Protein AF-A0A090W570-F1 (afdb_monomer_lite)

Foldseek 3Di:
DDDDADDDDPCVVVCVVVCVVCVVVVLQWDKDWDWDADPVRDTDTGIDIDGRDDCPPPDDDPVPDPPD

Radius of gyration: 14.01 Å; chains: 1; bounding box: 23×34×32 Å

Structure (mmCIF, N/CA/C/O backbone):
data_AF-A0A090W570-F1
#
_entry.id   AF-A0A090W570-F1
#
loop_
_atom_site.group_PDB
_atom_site.id
_atom_site.type_symbol
_atom_site.label_atom_id
_atom_site.label_alt_id
_atom_site.label_comp_id
_atom_site.label_asym_id
_atom_site.label_entity_id
_atom_site.label_seq_id
_atom_site.pdbx_PDB_ins_code
_atom_site.Cartn_x
_atom_site.Cartn_y
_atom_site.Cartn_z
_atom_site.occupancy
_atom_site.B_iso_or_equiv
_atom_site.auth_seq_id
_atom_site.auth_comp_id
_atom_site.auth_asym_id
_atom_site.auth_atom_id
_atom_site.pdbx_PDB_model_num
ATOM 1 N N . MET A 1 1 ? -1.033 14.476 3.180 1.00 71.06 1 MET A N 1
ATOM 2 C CA . MET A 1 1 ? -1.726 13.570 2.244 1.00 71.06 1 MET A CA 1
ATOM 3 C C . MET A 1 1 ? -2.756 12.804 3.046 1.00 71.06 1 MET A C 1
ATOM 5 O O . MET A 1 1 ? -2.388 12.217 4.056 1.00 71.06 1 MET A O 1
ATOM 9 N N . TYR A 1 2 ? -4.016 12.870 2.635 1.00 79.38 2 TYR A N 1
ATOM 10 C CA . TYR A 1 2 ? -5.102 12.091 3.224 1.00 79.38 2 TYR A CA 1
ATOM 11 C C . TYR A 1 2 ? -5.506 10.997 2.238 1.00 79.38 2 TYR A C 1
ATOM 13 O O . TYR A 1 2 ? -5.302 11.144 1.035 1.00 79.38 2 TYR A O 1
ATOM 21 N N . GLY A 1 3 ? -6.038 9.894 2.744 1.00 85.06 3 GLY A N 1
ATOM 22 C CA . GLY A 1 3 ? -6.458 8.767 1.922 1.00 85.06 3 GLY A CA 1
ATOM 23 C C . GLY A 1 3 ? -7.359 7.827 2.707 1.00 85.06 3 GLY A C 1
ATOM 24 O O . GLY A 1 3 ? -7.655 8.064 3.879 1.00 85.06 3 GLY A O 1
ATOM 25 N N . SER A 1 4 ? -7.784 6.753 2.054 1.00 88.88 4 SER A N 1
ATOM 26 C CA . SER A 1 4 ? -8.644 5.732 2.649 1.00 88.88 4 SER A CA 1
ATOM 27 C C . SER A 1 4 ? -7.855 4.449 2.896 1.00 88.88 4 SER A C 1
ATOM 29 O O . SER A 1 4 ? -7.054 4.031 2.062 1.00 88.88 4 SER A O 1
ATOM 31 N N . ILE A 1 5 ? -8.081 3.821 4.051 1.00 90.69 5 ILE A N 1
ATOM 32 C CA . ILE A 1 5 ? -7.444 2.555 4.428 1.00 90.69 5 ILE A CA 1
ATOM 33 C C . ILE A 1 5 ? -8.482 1.445 4.333 1.00 90.69 5 ILE A C 1
ATOM 35 O O . ILE A 1 5 ? -9.562 1.543 4.912 1.00 90.69 5 ILE A O 1
ATOM 39 N N . TYR A 1 6 ? -8.123 0.366 3.642 1.00 91.56 6 TYR A N 1
ATOM 40 C CA . TYR A 1 6 ? -8.983 -0.795 3.448 1.00 91.56 6 TYR A CA 1
ATOM 41 C C . TYR A 1 6 ? -8.384 -2.025 4.121 1.00 91.56 6 TYR A C 1
ATOM 43 O O . TYR A 1 6 ? -7.185 -2.298 4.024 1.00 91.56 6 TYR A O 1
ATOM 51 N N . LYS A 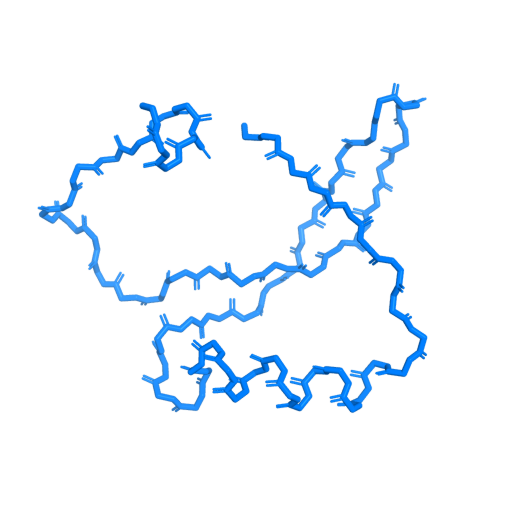1 7 ? -9.236 -2.801 4.796 1.00 92.31 7 LYS A N 1
ATOM 52 C CA . LYS A 1 7 ? -8.853 -4.100 5.348 1.00 92.31 7 LYS A CA 1
ATOM 53 C C . LYS A 1 7 ? -8.957 -5.159 4.256 1.00 92.31 7 LYS A C 1
ATOM 55 O O . LYS A 1 7 ? -10.035 -5.402 3.728 1.00 92.31 7 LYS A O 1
ATOM 60 N N . ILE A 1 8 ? -7.846 -5.831 3.980 1.00 92.88 8 ILE A N 1
ATOM 61 C CA . ILE A 1 8 ? -7.785 -6.945 3.030 1.00 92.88 8 ILE A CA 1
ATOM 62 C C . ILE A 1 8 ? -7.844 -8.281 3.777 1.00 92.88 8 ILE A C 1
ATOM 64 O O . ILE A 1 8 ? -7.174 -8.467 4.795 1.00 92.88 8 ILE A O 1
ATOM 68 N N . THR A 1 9 ? -8.660 -9.210 3.286 1.00 90.75 9 THR A N 1
ATOM 69 C CA . THR A 1 9 ? -8.873 -10.530 3.904 1.00 90.75 9 THR A CA 1
ATOM 70 C C . THR A 1 9 ? -8.065 -11.624 3.206 1.00 90.75 9 THR A C 1
ATOM 72 O O . THR A 1 9 ? -7.415 -12.416 3.881 1.00 90.75 9 THR A O 1
ATOM 75 N N . ASN A 1 10 ? -8.015 -11.623 1.870 1.00 92.81 10 ASN A N 1
ATOM 76 C CA . ASN A 1 10 ? -7.204 -12.545 1.072 1.00 92.81 10 ASN A CA 1
ATOM 77 C C . ASN A 1 10 ? -5.975 -11.829 0.497 1.00 92.81 10 ASN A C 1
ATOM 79 O O . ASN A 1 10 ? -5.977 -11.375 -0.646 1.00 92.81 10 ASN A O 1
ATOM 83 N N . LYS A 1 11 ? -4.923 -11.707 1.314 1.00 91.56 11 LYS A N 1
ATOM 84 C CA . LYS A 1 11 ? -3.712 -10.961 0.939 1.00 91.56 11 LYS A CA 1
ATOM 85 C C . LYS A 1 11 ? -3.079 -11.477 -0.349 1.00 91.56 11 LYS A C 1
ATOM 87 O O . LYS A 1 11 ? -2.719 -10.659 -1.176 1.00 91.56 11 LYS A O 1
ATOM 92 N N . ALA A 1 12 ? -2.961 -12.795 -0.520 1.00 92.56 12 ALA A N 1
ATOM 93 C CA . ALA A 1 12 ? -2.270 -13.380 -1.667 1.00 92.56 12 ALA A CA 1
ATOM 94 C C . ALA A 1 12 ? -2.942 -12.995 -2.992 1.00 92.56 12 ALA A C 1
ATOM 96 O O . ALA A 1 12 ? -2.287 -12.449 -3.872 1.00 92.56 12 ALA A O 1
ATOM 97 N N . ASN A 1 13 ? -4.258 -13.194 -3.094 1.00 94.69 13 ASN A N 1
ATOM 98 C CA . ASN A 1 13 ? -4.992 -12.880 -4.318 1.00 94.69 13 ASN A CA 1
ATOM 99 C C . ASN A 1 13 ? -5.111 -11.369 -4.562 1.00 94.69 13 ASN A C 1
ATOM 101 O O . ASN A 1 13 ? -4.917 -10.911 -5.683 1.00 94.69 13 ASN A O 1
ATOM 105 N N . VAL A 1 14 ? -5.374 -10.580 -3.513 1.00 94.69 14 VAL A N 1
ATOM 106 C CA . VAL A 1 14 ? -5.451 -9.117 -3.649 1.00 94.69 14 VAL A CA 1
ATOM 107 C C . VAL A 1 14 ? -4.113 -8.552 -4.117 1.00 94.69 14 VAL A C 1
ATOM 109 O O . VAL A 1 14 ? -4.079 -7.709 -5.005 1.00 94.69 14 VAL A O 1
ATOM 112 N N . PHE A 1 15 ? -3.008 -9.029 -3.550 1.00 94.56 15 PHE A N 1
ATOM 113 C CA . PHE A 1 15 ? -1.675 -8.595 -3.938 1.00 94.56 15 PHE A CA 1
ATOM 114 C C . PHE A 1 15 ? -1.294 -9.031 -5.343 1.00 94.56 15 PHE A C 1
ATOM 116 O O . PHE A 1 15 ? -0.726 -8.216 -6.049 1.00 94.56 15 PHE A O 1
ATOM 123 N N . GLU A 1 16 ? -1.657 -10.234 -5.783 1.00 95.12 16 GLU A N 1
ATOM 124 C CA . GLU A 1 16 ? -1.442 -10.650 -7.172 1.00 95.12 16 GLU A CA 1
ATOM 125 C C . GLU A 1 16 ? -2.133 -9.699 -8.165 1.00 95.12 16 GLU A C 1
ATOM 127 O O . GLU A 1 16 ? -1.515 -9.233 -9.123 1.00 95.12 16 GLU A O 1
ATOM 132 N N . VAL A 1 17 ? -3.406 -9.373 -7.916 1.00 95.38 17 VAL A N 1
ATOM 133 C CA . VAL A 1 17 ? -4.184 -8.491 -8.797 1.00 95.38 17 VAL A CA 1
ATOM 134 C C . VAL A 1 17 ? -3.645 -7.060 -8.764 1.00 95.38 17 VAL A C 1
ATOM 136 O O . VAL A 1 17 ? -3.449 -6.461 -9.820 1.00 95.38 17 VAL A O 1
ATOM 139 N N . LEU A 1 18 ? -3.383 -6.515 -7.571 1.00 94.69 18 LEU A N 1
ATOM 140 C CA . LEU A 1 18 ? -2.881 -5.148 -7.420 1.00 94.69 18 LEU A CA 1
ATOM 141 C C . LEU A 1 18 ? -1.444 -4.996 -7.929 1.00 94.69 18 LEU A C 1
ATOM 143 O O . LEU A 1 18 ? -1.152 -4.011 -8.593 1.00 94.69 18 LEU A O 1
ATOM 147 N N . ASP A 1 19 ? -0.556 -5.962 -7.678 1.00 95.38 19 ASP A N 1
ATOM 148 C CA . ASP A 1 19 ? 0.833 -5.908 -8.154 1.00 95.38 19 ASP A CA 1
ATOM 149 C C . ASP A 1 19 ? 0.889 -5.891 -9.686 1.00 95.38 19 ASP A C 1
ATOM 151 O O . ASP A 1 19 ? 1.674 -5.134 -10.260 1.00 95.38 19 ASP A O 1
ATOM 155 N N . ARG A 1 20 ? 0.014 -6.664 -10.346 1.00 94.94 20 ARG A N 1
ATOM 156 C CA . ARG A 1 20 ? -0.129 -6.643 -11.806 1.00 94.94 20 ARG A CA 1
ATOM 157 C C . ARG A 1 20 ? -0.729 -5.329 -12.306 1.00 94.94 20 ARG A C 1
ATOM 159 O O . ARG A 1 20 ? -0.231 -4.771 -13.275 1.00 94.94 20 ARG A O 1
ATOM 166 N N . TYR A 1 21 ? -1.787 -4.835 -11.662 1.00 95.00 21 TYR A N 1
ATOM 167 C CA . TYR A 1 21 ? -2.445 -3.582 -12.053 1.00 95.00 21 TYR A CA 1
ATOM 168 C C . TYR A 1 21 ? -1.507 -2.369 -11.943 1.00 95.00 21 TYR A C 1
ATOM 170 O O . TYR A 1 21 ? -1.477 -1.528 -12.837 1.00 95.00 21 TYR A O 1
ATOM 178 N N . GLU A 1 22 ? -0.716 -2.302 -10.872 1.00 92.06 22 GLU A N 1
ATOM 179 C CA . GLU A 1 22 ? 0.230 -1.210 -10.601 1.00 92.06 22 GLU A CA 1
ATOM 180 C C . GLU A 1 22 ? 1.558 -1.354 -11.372 1.00 92.06 22 GLU A C 1
ATOM 182 O O . GLU A 1 22 ? 2.396 -0.452 -11.352 1.00 92.06 22 GLU A O 1
ATOM 187 N N . GLY A 1 23 ? 1.788 -2.483 -12.048 1.00 93.56 23 GLY A N 1
ATOM 188 C CA . GLY A 1 23 ? 2.989 -2.724 -12.848 1.00 93.56 23 GLY A CA 1
ATOM 189 C C . GLY A 1 23 ? 4.266 -2.926 -12.022 1.00 93.56 23 GLY A C 1
ATOM 190 O O . GLY A 1 23 ? 5.309 -2.304 -12.273 1.00 93.56 23 GLY A O 1
ATOM 191 N N . VAL A 1 24 ? 4.180 -3.747 -10.970 1.00 92.69 24 VAL A N 1
ATOM 192 C CA . VAL A 1 24 ? 5.326 -4.073 -10.102 1.00 92.69 24 VAL A CA 1
ATOM 193 C C . VAL A 1 24 ? 6.389 -4.882 -10.852 1.00 92.69 24 VAL A C 1
ATOM 195 O O . VAL A 1 24 ? 7.582 -4.654 -10.638 1.00 92.69 24 VAL A O 1
ATOM 198 N N . GLU A 1 25 ? 5.979 -5.784 -11.748 1.00 91.56 25 GLU A N 1
ATOM 199 C CA . GLU A 1 25 ? 6.888 -6.599 -12.570 1.00 91.56 25 GLU A CA 1
ATOM 200 C C . GLU A 1 25 ? 7.685 -5.736 -13.565 1.00 91.56 25 GLU A C 1
ATOM 202 O O . GLU A 1 25 ? 8.866 -5.978 -13.806 1.00 91.56 25 GLU A O 1
ATOM 207 N N . GLU A 1 26 ? 7.089 -4.651 -14.062 1.00 93.38 26 GLU A N 1
ATOM 208 C CA . GLU A 1 26 ? 7.706 -3.657 -14.948 1.00 93.38 26 GLU A CA 1
ATOM 209 C C . GLU A 1 26 ? 8.499 -2.575 -14.190 1.00 93.38 26 GLU A C 1
ATOM 211 O O . GLU A 1 26 ? 8.934 -1.564 -14.772 1.00 93.38 26 GLU A O 1
ATOM 216 N N . HIS A 1 27 ? 8.666 -2.755 -12.875 1.00 90.88 27 HIS A N 1
ATOM 217 C CA . HIS A 1 27 ? 9.332 -1.825 -11.966 1.00 90.88 27 HIS A CA 1
ATOM 218 C C . HIS A 1 27 ? 8.776 -0.389 -12.032 1.00 90.88 27 HIS A C 1
ATOM 220 O O . HIS A 1 27 ? 9.510 0.578 -11.788 1.00 90.88 27 HIS A O 1
ATOM 226 N N . LEU A 1 28 ? 7.494 -0.224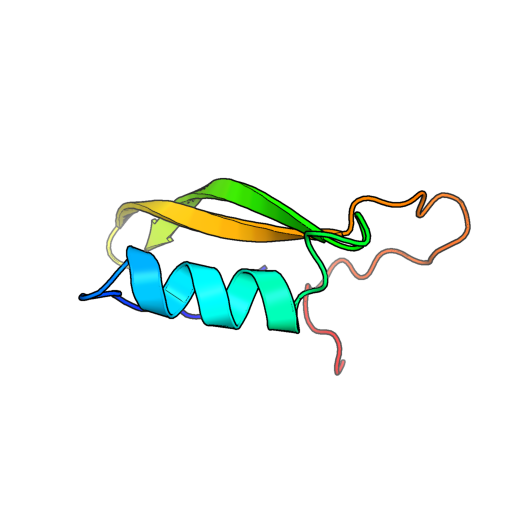 -12.378 1.00 90.31 28 LEU A N 1
ATOM 227 C CA . LEU A 1 28 ? 6.828 1.081 -12.394 1.00 90.31 28 LEU A CA 1
ATOM 228 C C . LEU A 1 28 ? 6.572 1.558 -10.967 1.00 90.31 28 LEU A C 1
ATOM 230 O O . LEU A 1 28 ? 6.969 2.666 -10.596 1.00 90.31 28 LEU A O 1
ATOM 234 N N . PHE A 1 29 ? 5.979 0.688 -10.157 1.00 94.75 29 PHE A N 1
ATOM 235 C CA . PHE A 1 29 ? 5.692 0.932 -8.752 1.00 94.75 29 PHE A CA 1
ATOM 236 C C . PHE A 1 29 ? 6.311 -0.157 -7.878 1.00 9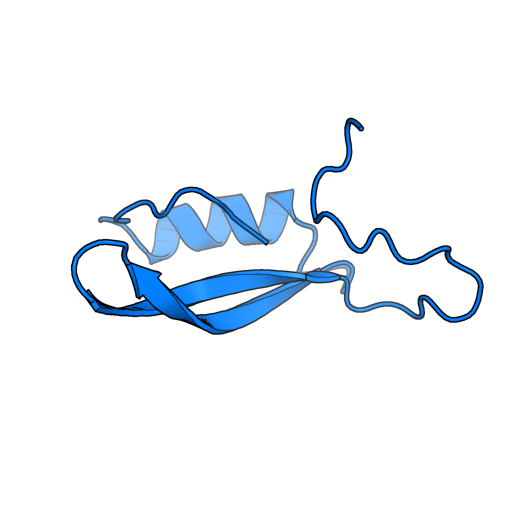4.75 29 PHE A C 1
ATOM 238 O O . PHE A 1 29 ? 6.606 -1.265 -8.320 1.00 94.75 29 PHE A O 1
ATOM 245 N N . LYS A 1 30 ? 6.518 0.171 -6.604 1.00 94.12 30 LYS A N 1
ATOM 246 C CA . LYS A 1 30 ? 6.931 -0.779 -5.569 1.00 94.12 30 LYS A CA 1
ATOM 247 C C . LYS A 1 30 ? 5.945 -0.759 -4.415 1.00 94.12 30 LYS A C 1
ATOM 249 O O . LYS A 1 30 ? 5.597 0.313 -3.916 1.00 94.12 30 LYS A O 1
ATOM 254 N N . ARG A 1 31 ? 5.546 -1.940 -3.944 1.00 95.19 31 ARG A N 1
ATOM 255 C CA . ARG A 1 31 ? 4.787 -2.067 -2.701 1.00 95.19 31 ARG A CA 1
ATOM 256 C C . ARG A 1 31 ? 5.728 -1.919 -1.512 1.00 95.19 31 ARG A C 1
ATOM 258 O O . ARG A 1 31 ? 6.655 -2.709 -1.344 1.00 95.19 31 ARG A O 1
ATOM 265 N N . ILE A 1 32 ? 5.458 -0.944 -0.656 1.00 94.81 32 ILE A N 1
ATOM 266 C CA . ILE A 1 32 ? 6.155 -0.768 0.618 1.00 94.81 32 ILE A CA 1
ATOM 267 C C . ILE A 1 32 ? 5.164 -0.787 1.774 1.00 94.81 32 ILE A C 1
ATOM 269 O O . ILE A 1 32 ? 3.951 -0.772 1.581 1.00 94.81 32 ILE A O 1
ATOM 273 N N . THR A 1 33 ? 5.692 -0.828 2.992 1.00 95.25 33 THR A N 1
ATOM 274 C CA . THR A 1 33 ? 4.885 -0.718 4.202 1.00 95.25 33 THR A CA 1
ATOM 275 C C . THR A 1 33 ? 5.137 0.618 4.884 1.00 95.25 33 THR A C 1
ATOM 277 O O . THR A 1 33 ? 6.289 1.014 5.045 1.00 95.25 33 THR A O 1
ATOM 280 N N . VAL A 1 34 ? 4.069 1.287 5.305 1.00 93.69 34 VAL A N 1
ATOM 281 C CA . VAL A 1 34 ? 4.104 2.574 6.005 1.00 93.69 34 VAL A CA 1
ATOM 282 C C . VAL A 1 34 ? 3.232 2.528 7.254 1.00 93.69 34 VAL A C 1
ATOM 284 O O . VAL A 1 34 ? 2.315 1.712 7.367 1.00 93.69 34 VAL A O 1
ATOM 287 N N . ASN A 1 35 ? 3.524 3.416 8.198 1.00 95.06 35 ASN A N 1
ATOM 288 C CA . ASN A 1 35 ? 2.667 3.657 9.349 1.00 95.06 35 ASN A CA 1
ATOM 289 C C . ASN A 1 35 ? 1.646 4.730 8.969 1.00 95.06 35 ASN A C 1
ATOM 291 O O . ASN A 1 35 ? 2.020 5.865 8.683 1.00 95.06 35 ASN A O 1
ATOM 295 N N . ALA A 1 36 ? 0.372 4.359 8.936 1.00 92.12 36 ALA A N 1
ATOM 296 C CA . ALA A 1 36 ? -0.725 5.282 8.707 1.00 92.12 36 ALA A CA 1
ATOM 297 C C . ALA A 1 36 ? -1.343 5.685 10.046 1.00 92.12 36 ALA A C 1
ATOM 299 O O . ALA A 1 36 ? -1.637 4.828 10.880 1.00 92.12 36 ALA A O 1
ATOM 300 N N . HIS A 1 37 ? -1.541 6.986 10.233 1.00 92.50 37 HIS A N 1
ATOM 301 C CA . HIS A 1 37 ? -2.144 7.547 11.435 1.00 92.50 37 HIS A CA 1
ATOM 302 C C . HIS A 1 37 ? -3.639 7.759 11.197 1.00 92.50 37 HIS A C 1
ATOM 304 O O . HIS A 1 37 ? -4.031 8.465 10.266 1.00 92.50 37 HIS A O 1
ATOM 310 N N . LEU A 1 38 ? -4.465 7.113 12.014 1.00 89.75 38 LEU A N 1
ATOM 311 C CA . LEU A 1 38 ? -5.914 7.260 11.987 1.00 89.75 38 LEU A CA 1
ATOM 312 C C . LEU A 1 38 ? -6.345 8.505 12.765 1.00 89.75 38 LEU A C 1
ATOM 314 O O . LEU A 1 38 ? -5.667 8.943 13.693 1.00 89.75 38 LEU A O 1
ATOM 318 N N . SER A 1 39 ? -7.523 9.039 12.439 1.00 87.50 39 SER A N 1
ATOM 319 C CA . SER A 1 39 ? -8.137 10.135 13.202 1.00 87.50 39 SER A CA 1
ATOM 320 C C . SER A 1 39 ? -8.467 9.752 14.648 1.00 87.50 39 SER A C 1
ATOM 322 O O . SER A 1 39 ? -8.573 10.634 15.492 1.00 87.50 39 SER A O 1
ATOM 324 N N . SER A 1 40 ? -8.582 8.452 14.947 1.00 88.38 40 SER A N 1
ATOM 325 C CA . SER A 1 40 ? -8.709 7.932 16.314 1.00 88.38 40 SER A CA 1
ATOM 326 C C . SER A 1 40 ? -7.435 8.099 17.154 1.00 88.38 40 SER A C 1
ATOM 328 O O . SER A 1 40 ? -7.493 7.930 18.366 1.00 88.38 40 SER A O 1
ATOM 330 N N . GLY A 1 41 ? -6.294 8.422 16.533 1.00 90.56 41 GLY A N 1
ATOM 331 C CA . GLY A 1 41 ? -4.972 8.448 17.166 1.00 90.56 41 GLY A CA 1
ATOM 332 C C . GLY A 1 41 ? -4.192 7.137 17.020 1.00 90.56 41 GLY A C 1
ATOM 333 O O . GLY A 1 41 ? -2.995 7.097 17.306 1.00 90.56 41 GLY A O 1
ATOM 334 N N . ASP A 1 42 ? -4.830 6.078 16.519 1.00 91.56 42 ASP A N 1
ATOM 335 C CA . ASP A 1 42 ? -4.173 4.793 16.292 1.00 91.56 42 ASP A CA 1
ATOM 336 C C . ASP A 1 42 ? -3.191 4.850 15.120 1.00 91.56 42 ASP A C 1
ATOM 338 O O . ASP A 1 42 ? -3.366 5.591 14.149 1.00 91.56 42 ASP A O 1
ATOM 342 N N . THR A 1 43 ? -2.166 4.001 15.179 1.00 93.81 43 THR A N 1
ATOM 343 C CA . THR A 1 43 ? -1.208 3.827 14.084 1.00 93.81 43 THR A CA 1
ATOM 344 C C . THR A 1 43 ? -1.298 2.416 13.524 1.00 93.81 43 THR A C 1
ATOM 346 O O . THR A 1 43 ? -1.131 1.435 14.247 1.00 93.81 43 THR A O 1
ATOM 349 N N . LEU A 1 44 ? -1.531 2.310 12.216 1.00 93.75 44 LEU A N 1
ATOM 350 C CA . LEU A 1 44 ? -1.651 1.040 11.510 1.00 93.75 44 LEU A CA 1
ATOM 351 C C . LEU A 1 44 ? -0.503 0.836 10.527 1.00 93.75 44 LEU A C 1
ATOM 353 O O . LEU A 1 44 ? -0.201 1.695 9.698 1.00 93.75 44 LEU A O 1
ATOM 357 N N . LYS A 1 45 ? 0.087 -0.359 10.562 1.00 94.56 45 LYS A N 1
ATOM 358 C CA . LYS A 1 45 ? 1.051 -0.804 9.557 1.00 94.56 45 LYS A CA 1
ATOM 359 C C . LYS A 1 45 ? 0.295 -1.209 8.285 1.00 94.56 45 LYS A C 1
ATOM 361 O O . LYS A 1 45 ? -0.464 -2.176 8.301 1.00 94.56 45 LYS A O 1
ATOM 366 N N . THR A 1 46 ? 0.486 -0.465 7.198 1.00 93.94 46 THR A N 1
ATOM 367 C CA . THR A 1 46 ? -0.310 -0.567 5.960 1.00 93.94 46 THR A CA 1
ATOM 368 C C . THR A 1 46 ? 0.570 -0.629 4.717 1.00 93.94 46 THR A C 1
ATOM 370 O O . THR A 1 46 ? 1.701 -0.147 4.725 1.00 93.94 46 THR A O 1
ATOM 373 N N . TRP A 1 47 ? 0.067 -1.246 3.646 1.00 95.62 47 TRP A N 1
ATOM 374 C CA . TRP A 1 47 ? 0.775 -1.326 2.368 1.00 95.62 47 TRP A CA 1
ATOM 375 C C . TRP A 1 47 ? 0.369 -0.187 1.444 1.00 95.62 47 TRP A C 1
ATOM 377 O O . TRP A 1 47 ? -0.814 0.126 1.333 1.00 95.62 47 TRP A O 1
ATOM 387 N N . VAL A 1 48 ? 1.352 0.387 0.757 1.00 94.25 48 VAL A N 1
ATOM 388 C CA . VAL A 1 48 ? 1.158 1.423 -0.262 1.00 94.25 48 VAL A CA 1
ATOM 389 C C . VAL A 1 48 ? 2.065 1.155 -1.455 1.00 94.25 48 VAL A C 1
ATOM 391 O O . VAL A 1 48 ? 3.152 0.592 -1.299 1.00 94.25 48 VAL A O 1
ATOM 394 N N . TYR A 1 49 ? 1.632 1.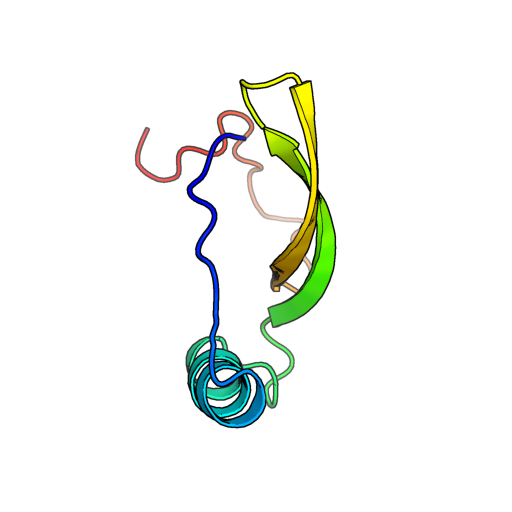580 -2.636 1.00 94.00 49 TYR A N 1
ATOM 395 C CA . TYR A 1 49 ? 2.428 1.536 -3.857 1.00 94.00 49 TYR A CA 1
ATOM 396 C C . TYR A 1 49 ? 3.069 2.900 -4.092 1.00 94.00 49 TYR A C 1
ATOM 398 O O . TYR A 1 49 ? 2.403 3.931 -4.035 1.00 94.00 49 TYR A O 1
ATOM 406 N N . ILE A 1 50 ? 4.381 2.911 -4.317 1.00 92.00 50 ILE A N 1
ATOM 407 C CA . ILE A 1 50 ? 5.144 4.133 -4.578 1.00 92.00 50 ILE A CA 1
ATOM 408 C C . ILE A 1 50 ? 5.818 4.015 -5.934 1.00 92.00 50 ILE A C 1
ATOM 410 O O . ILE A 1 50 ? 6.462 3.007 -6.222 1.00 92.00 50 ILE A O 1
ATOM 414 N N . TYR A 1 51 ? 5.690 5.066 -6.742 1.00 90.81 51 TYR A N 1
ATOM 415 C CA . TYR A 1 51 ? 6.347 5.156 -8.039 1.00 90.81 51 TYR A CA 1
ATOM 416 C C . TYR A 1 51 ? 7.868 5.027 -7.887 1.00 90.81 51 TYR A C 1
ATOM 418 O O . TYR A 1 51 ? 8.476 5.667 -7.026 1.00 90.81 51 TYR A O 1
ATOM 426 N N . ASN A 1 52 ? 8.480 4.175 -8.705 1.00 90.06 52 ASN A N 1
ATOM 427 C CA . ASN A 1 52 ? 9.858 3.724 -8.511 1.00 90.06 52 ASN A CA 1
ATOM 428 C C . ASN A 1 52 ? 10.857 4.273 -9.547 1.00 90.06 52 ASN A C 1
ATOM 430 O O . ASN A 1 52 ? 12.041 3.949 -9.479 1.00 90.06 52 ASN A O 1
ATOM 434 N N . ARG A 1 53 ? 10.427 5.109 -10.499 1.00 87.88 53 ARG A N 1
ATOM 435 C CA . ARG A 1 53 ? 11.333 5.727 -11.484 1.00 87.88 53 ARG A CA 1
ATOM 436 C C . ARG A 1 53 ? 11.671 7.166 -11.101 1.00 87.88 53 ARG A C 1
ATOM 438 O O . ARG A 1 53 ? 11.013 7.769 -10.256 1.00 87.88 53 ARG A O 1
ATOM 445 N N . SER A 1 54 ? 12.706 7.717 -11.735 1.00 84.50 54 SER A N 1
ATOM 446 C CA . SER A 1 54 ? 13.142 9.093 -11.483 1.00 84.50 54 SER A CA 1
ATOM 447 C C . SER A 1 54 ? 12.010 10.099 -11.714 1.00 84.50 54 SER A C 1
ATOM 449 O O . SER A 1 54 ? 11.285 10.029 -12.707 1.00 84.50 54 SER A O 1
ATOM 451 N N . ILE A 1 55 ? 11.891 11.047 -10.785 1.00 83.69 55 ILE A N 1
ATOM 452 C CA . ILE A 1 55 ? 10.938 12.165 -10.818 1.00 83.69 55 ILE A CA 1
ATOM 453 C C . ILE A 1 55 ? 11.651 13.524 -10.857 1.00 83.69 55 ILE A C 1
ATOM 455 O O . ILE A 1 55 ? 11.020 14.537 -10.573 1.00 83.69 55 ILE A O 1
ATOM 459 N N . ALA A 1 56 ? 12.951 13.550 -11.184 1.00 79.94 56 ALA A N 1
ATOM 460 C CA . ALA A 1 56 ? 13.798 14.748 -11.122 1.00 79.94 56 ALA A CA 1
ATOM 461 C C . ALA A 1 56 ? 13.192 15.959 -11.859 1.00 79.94 56 ALA A C 1
ATOM 463 O O . ALA A 1 56 ? 13.223 17.070 -11.340 1.00 79.94 56 ALA A O 1
ATOM 464 N N . ASP A 1 57 ? 12.546 15.716 -13.001 1.00 82.00 57 ASP A N 1
ATOM 465 C CA . ASP A 1 57 ? 11.967 16.764 -13.851 1.00 82.00 57 ASP A CA 1
ATOM 466 C C . ASP A 1 57 ? 10.444 16.914 -13.679 1.00 82.00 57 ASP A C 1
ATOM 468 O O . ASP A 1 57 ? 9.756 17.477 -14.535 1.00 82.0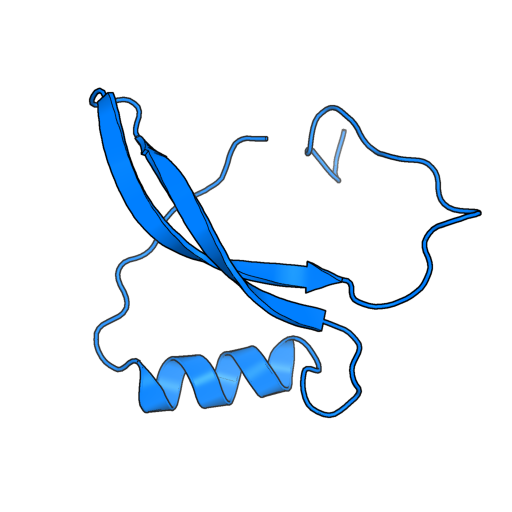0 57 ASP A O 1
ATOM 472 N N . LYS A 1 58 ? 9.866 16.354 -12.608 1.00 78.38 58 LYS A N 1
ATOM 473 C CA . LYS A 1 58 ? 8.416 16.369 -12.369 1.00 78.38 58 LYS A CA 1
ATOM 474 C C . LYS A 1 58 ? 8.053 17.319 -11.234 1.00 78.38 58 LYS A C 1
ATOM 476 O O . LYS A 1 58 ? 8.655 17.320 -10.163 1.00 78.38 58 LYS A O 1
ATOM 481 N N . LYS A 1 59 ? 7.003 18.115 -11.456 1.00 77.81 59 LYS A N 1
ATOM 482 C CA . LYS A 1 59 ? 6.456 19.015 -10.439 1.00 77.81 59 LYS A CA 1
ATOM 483 C C . LYS A 1 59 ? 5.828 18.195 -9.313 1.00 77.81 59 LYS A C 1
ATOM 485 O O . LYS A 1 59 ? 4.924 17.395 -9.543 1.00 77.81 59 LYS A O 1
ATOM 490 N N . ARG A 1 60 ? 6.293 18.422 -8.087 1.00 76.50 60 ARG A N 1
ATOM 491 C CA . ARG A 1 60 ? 5.713 17.817 -6.888 1.00 76.50 60 ARG A CA 1
ATOM 492 C C . ARG A 1 60 ? 4.377 18.478 -6.560 1.00 76.50 60 ARG A C 1
ATOM 494 O O . ARG A 1 60 ? 4.299 19.700 -6.451 1.00 76.50 60 ARG A O 1
ATOM 501 N N . ILE A 1 61 ? 3.354 17.660 -6.345 1.00 76.94 61 ILE A N 1
ATOM 502 C CA . ILE A 1 61 ? 2.062 18.100 -5.820 1.00 76.94 61 ILE A CA 1
ATOM 503 C C . ILE A 1 61 ? 2.109 17.948 -4.296 1.00 76.94 61 ILE A C 1
ATOM 505 O O . ILE A 1 61 ? 2.245 16.839 -3.780 1.00 76.94 61 ILE A O 1
ATOM 509 N N . TYR A 1 62 ? 2.063 19.066 -3.570 1.00 70.25 62 TYR A N 1
ATOM 510 C CA . TYR A 1 62 ? 2.190 19.075 -2.106 1.00 70.25 62 TYR A CA 1
ATOM 511 C C . TYR A 1 62 ? 0.871 18.787 -1.382 1.00 70.25 62 TYR A C 1
ATOM 513 O O . TYR A 1 62 ? 0.896 18.213 -0.293 1.00 70.25 62 TYR A O 1
ATOM 521 N N . SER A 1 63 ? -0.267 19.141 -1.988 1.00 69.44 63 SER A N 1
ATOM 522 C CA . SER A 1 63 ? -1.608 18.861 -1.452 1.00 69.44 63 SER A CA 1
ATOM 523 C C . SER A 1 63 ? -1.855 17.354 -1.313 1.00 69.44 63 SER A C 1
ATOM 525 O O . SER A 1 63 ? -2.529 16.908 -0.384 1.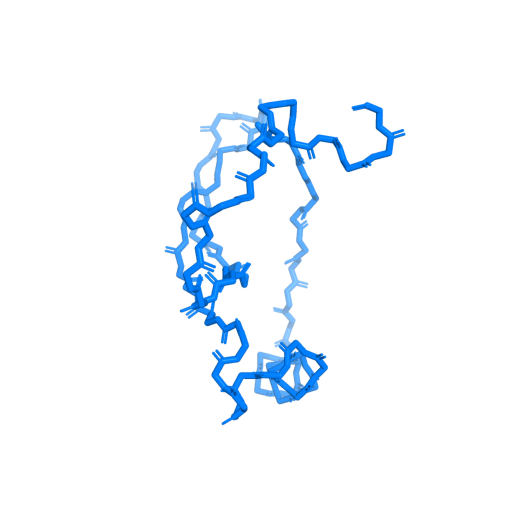00 69.44 63 SER A O 1
ATOM 527 N N . GLY A 1 64 ? -1.251 16.557 -2.202 1.00 61.22 64 GLY A N 1
ATOM 528 C CA . GLY A 1 64 ? -1.595 15.148 -2.383 1.00 61.22 64 GLY A CA 1
ATOM 529 C C . GLY A 1 64 ? -2.953 14.958 -3.063 1.00 61.22 64 GLY A C 1
ATOM 530 O O . GLY A 1 64 ? -3.419 13.829 -3.152 1.00 61.22 64 GLY A O 1
ATOM 531 N N . ASP A 1 65 ? -3.561 16.048 -3.529 1.00 66.25 65 ASP A N 1
ATOM 532 C CA . ASP A 1 65 ? -4.750 16.044 -4.363 1.00 66.25 65 ASP A CA 1
ATOM 533 C C . ASP A 1 65 ? -4.299 16.139 -5.819 1.00 66.25 65 ASP A C 1
ATOM 535 O O . ASP A 1 65 ? -3.686 17.121 -6.222 1.00 66.25 65 ASP A O 1
ATOM 539 N N . TYR A 1 66 ? -4.517 15.077 -6.591 1.00 62.16 66 TYR A N 1
ATOM 540 C CA . TYR A 1 66 ? -4.153 15.063 -8.007 1.00 62.16 66 TYR A CA 1
ATOM 541 C C . TYR A 1 66 ? -5.131 15.881 -8.869 1.00 62.16 66 TYR A C 1
ATOM 543 O O . TYR A 1 66 ? -4.775 16.275 -9.977 1.00 62.16 66 TYR A O 1
ATOM 551 N N . LEU A 1 67 ? -6.351 16.124 -8.377 1.00 63.47 67 LEU A N 1
ATOM 552 C CA . LEU A 1 67 ? -7.426 16.778 -9.123 1.00 63.47 67 LEU A CA 1
ATOM 553 C C . LEU A 1 67 ? -7.516 18.292 -8.864 1.00 63.47 67 LEU A C 1
ATOM 555 O O . LEU A 1 67 ? -8.236 18.959 -9.605 1.00 63.47 67 LEU A O 1
ATOM 559 N N . ASN A 1 68 ? -6.790 18.824 -7.869 1.00 48.97 68 ASN A N 1
ATOM 560 C CA . ASN A 1 68 ? -6.795 20.245 -7.484 1.00 48.97 68 ASN A CA 1
ATOM 561 C C . ASN A 1 68 ? -5.394 20.871 -7.436 1.00 48.97 68 ASN A C 1
ATOM 563 O O . ASN A 1 68 ? -4.515 20.350 -6.707 1.00 48.97 68 ASN A O 1
#

InterPro domains:
  IPR009288 Gamma-glutamylcyclotransferase, AIG2-like domain [PF06094] (2-67)
  IPR013024 Gamma-glutamyl cyclotransferase-like [cd06661] (2-51)
  IPR036568 Gamma-glutamyl cyclotransferase-like superfamily [SSF110857] (2-68)

pLDDT: mean 87.59, std 10.11, range [48.97, 95.62]

Sequence (68 aa):
MYGSIYKITNKANVFEVLDRYEGVEEHLFKRITVNAHLSSGDTLKTWVYIYNRSIADKKRIYSGDYLN

Organism: NCBI:txid504487

Secondary structure (DSSP, 8-state):
--------S-HHHHHHHHHHHTTTTTTSEEEEEEEEEPTTS-EEEEEEEEE-S--TTS---SS--S--